Protein AF-A0A524J4E5-F1 (afdb_monomer)

Radius of gyration: 19.27 Å; Cα contacts (8 Å, |Δi|>4): 187; chains: 1; bounding box: 59×31×52 Å

Foldseek 3Di:
DDDPNDDDPPPPDPPPFDAALQPRDGDDPDW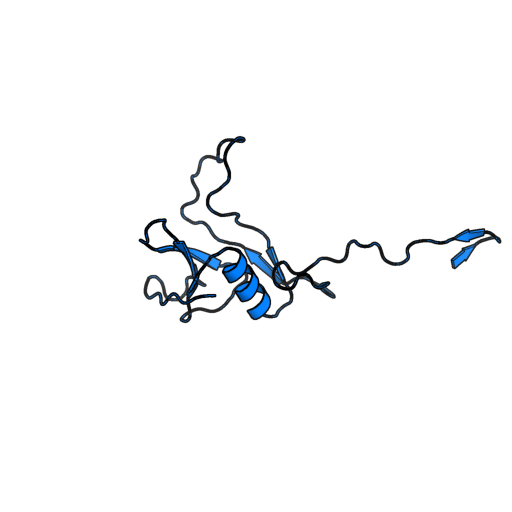QWAFEPEPVPDPDDDDPPDDDPDDGDRGTHHPDQVSVLNNCLVVQEWEFPVAGGDNYWYWDWDPDVVIHTYTHPCPVPPPTDTDRD

pLDDT: mean 84.26, std 13.41, range [50.91, 97.5]

Mean predicted aligned error: 8.77 Å

Solvent-accessible surface area (backbone atoms only — not comparable to full-atom values): 7118 Å² total; per-residue (Å²): 96,76,59,94,89,43,81,46,83,66,74,88,67,70,93,76,60,54,50,14,69,36,75,66,44,72,46,82,80,82,65,37,55,36,26,41,52,63,89,78,60,65,96,61,80,74,57,93,92,55,79,71,94,67,79,44,64,78,41,40,26,54,90,47,60,65,33,54,32,46,33,32,37,78,71,63,28,26,29,25,76,79,47,60,86,49,53,52,26,31,71,40,85,39,97,52,93,74,70,39,44,30,39,29,45,61,81,65,71,86,73,75,47,73,39,87,59

Sequence (117 aa):
MEIMGVQIRTIINDNTAARCDGCLQVIDGTPWRVNLLDIVAAESPVAWTERPTVNPGPFEFHGDPDCVRRWMADKGYLFCRRGEVREIMRPVSIPTDPPVLGLCDGIHRDDHEFVPA

Secondary structure (DSSP, 8-state):
-EETTEE----SS-S---B-TTT-PBPPSSPEEEEE--TT--SSPPPTTS--SS----EEE-S-HHHHHHHHHHTT-EEETTS---SEEEEEEE--SS-EEEEE-STTTT---EEE-

Structure (mmCIF, N/CA/C/O backbone):
data_AF-A0A524J4E5-F1
#
_entry.id   AF-A0A524J4E5-F1
#
loop_
_atom_site.group_PDB
_atom_site.id
_atom_site.type_symbol
_atom_site.label_atom_id
_atom_site.label_alt_id
_atom_site.label_comp_id
_atom_site.label_asym_id
_atom_site.label_entity_id
_atom_site.label_seq_id
_atom_site.pdbx_PDB_ins_code
_atom_site.Cartn_x
_atom_site.Cartn_y
_atom_site.Cartn_z
_atom_site.occupancy
_atom_site.B_iso_or_equiv
_atom_site.auth_seq_id
_atom_site.auth_comp_id
_atom_site.auth_asym_id
_atom_site.auth_atom_id
_atom_site.pdbx_PDB_model_num
ATOM 1 N N . MET A 1 1 ? -32.291 2.695 26.603 1.00 67.00 1 MET A N 1
ATOM 2 C CA . MET A 1 1 ? -32.245 3.519 27.832 1.00 67.00 1 MET A CA 1
ATOM 3 C C . MET A 1 1 ? -33.621 4.134 28.023 1.00 67.00 1 MET A C 1
ATOM 5 O O . MET A 1 1 ? -34.219 4.518 27.025 1.00 67.00 1 MET A O 1
ATOM 9 N N . GLU A 1 2 ? -34.142 4.187 29.247 1.00 56.47 2 GLU A N 1
ATOM 10 C CA . GLU A 1 2 ? -35.429 4.834 29.526 1.00 56.47 2 GLU A CA 1
ATOM 11 C C . GLU A 1 2 ? -35.177 6.118 30.320 1.00 56.47 2 GLU A C 1
ATOM 13 O O . GLU A 1 2 ? -34.546 6.084 31.375 1.00 56.47 2 GLU A O 1
ATOM 18 N N . ILE A 1 3 ? -35.616 7.253 29.778 1.00 68.38 3 ILE A N 1
ATOM 19 C CA . ILE A 1 3 ? -35.562 8.555 30.447 1.00 68.38 3 ILE A CA 1
ATOM 20 C C . ILE A 1 3 ? -36.994 9.082 30.471 1.00 68.38 3 ILE A C 1
ATOM 22 O O . ILE A 1 3 ? -37.613 9.223 29.418 1.00 68.38 3 ILE A O 1
ATOM 26 N N . MET A 1 4 ? -37.526 9.357 31.666 1.00 73.69 4 MET A N 1
ATOM 27 C CA . MET A 1 4 ? -38.850 9.971 31.861 1.00 73.69 4 MET A CA 1
ATOM 28 C C . MET A 1 4 ? -40.017 9.230 31.167 1.00 73.69 4 MET A C 1
ATOM 30 O O . MET A 1 4 ? -40.937 9.863 30.657 1.00 73.69 4 MET A O 1
ATOM 34 N N . GLY A 1 5 ? -39.990 7.892 31.127 1.00 74.88 5 GLY A N 1
ATOM 35 C CA . GLY A 1 5 ? -41.069 7.075 30.545 1.00 74.88 5 GLY A CA 1
ATOM 36 C C . GLY A 1 5 ? -41.087 7.018 29.012 1.00 74.88 5 GLY A C 1
ATOM 37 O O . GLY A 1 5 ? -42.021 6.475 28.424 1.00 74.88 5 GLY A O 1
ATOM 38 N N . VAL A 1 6 ? -40.065 7.571 28.347 1.00 70.06 6 VAL A N 1
ATOM 39 C CA . VAL A 1 6 ? -39.869 7.449 26.899 1.00 70.06 6 VAL A CA 1
ATOM 40 C C . VAL A 1 6 ? -38.756 6.439 26.632 1.00 70.06 6 VAL A C 1
ATOM 42 O O . VAL A 1 6 ? -37.617 6.585 27.088 1.00 70.06 6 VAL A O 1
ATOM 45 N N . GLN A 1 7 ? -39.091 5.399 25.869 1.00 71.50 7 GLN A N 1
ATOM 46 C CA . GLN A 1 7 ? -38.158 4.351 25.467 1.00 71.50 7 GLN A CA 1
ATOM 47 C C . GLN A 1 7 ? -37.248 4.900 24.361 1.00 71.50 7 GLN A C 1
ATOM 49 O O . GLN A 1 7 ? -37.613 4.926 23.184 1.00 71.50 7 GLN A O 1
ATOM 54 N N . ILE A 1 8 ? -36.057 5.372 24.737 1.00 66.81 8 ILE A N 1
ATOM 55 C CA . ILE A 1 8 ? -35.085 5.862 23.765 1.00 66.81 8 ILE A CA 1
ATOM 56 C C . ILE A 1 8 ? -34.370 4.652 23.152 1.00 66.81 8 ILE A C 1
ATOM 58 O O . ILE A 1 8 ? -33.491 4.037 23.773 1.00 66.81 8 ILE A O 1
ATOM 62 N N . ARG A 1 9 ? -34.751 4.311 21.913 1.00 63.16 9 ARG A N 1
ATOM 63 C CA . ARG A 1 9 ? -34.009 3.393 21.034 1.00 63.16 9 ARG A CA 1
ATOM 64 C C . ARG A 1 9 ? -32.823 4.127 20.403 1.00 63.16 9 ARG A C 1
ATOM 66 O O . ARG A 1 9 ? -32.731 4.239 19.186 1.00 63.16 9 ARG A O 1
ATOM 73 N N . THR A 1 10 ? -31.945 4.695 21.224 1.00 57.72 10 THR A N 1
ATOM 74 C CA . THR A 1 10 ? -30.687 5.240 20.710 1.00 57.72 10 THR A CA 1
ATOM 75 C C . THR A 1 10 ? -29.866 4.074 20.187 1.00 57.72 10 THR A C 1
ATOM 77 O O . THR A 1 10 ? -29.694 3.078 20.890 1.00 57.72 10 THR A O 1
ATOM 80 N N . ILE A 1 11 ? -29.376 4.185 18.957 1.00 57.59 11 ILE A N 1
ATOM 81 C CA . ILE A 1 11 ? -28.291 3.343 18.465 1.00 57.59 11 ILE A CA 1
ATOM 82 C C . ILE A 1 11 ? -27.089 3.641 19.374 1.00 57.59 11 ILE A C 1
ATOM 84 O O . ILE A 1 11 ? -26.524 4.725 19.312 1.00 57.59 11 ILE A O 1
ATOM 88 N N . ILE A 1 12 ? -26.781 2.737 20.310 1.00 58.09 12 ILE A N 1
ATOM 89 C CA . ILE A 1 12 ? -25.761 2.972 21.352 1.00 58.09 12 ILE A CA 1
ATOM 90 C C . ILE A 1 12 ? -24.342 2.924 20.759 1.00 58.09 12 ILE A C 1
ATOM 92 O O . ILE A 1 12 ? -23.453 3.593 21.270 1.00 58.09 12 ILE A O 1
ATOM 96 N N . ASN A 1 13 ? -24.163 2.216 19.640 1.00 54.94 13 ASN A N 1
ATOM 97 C CA . ASN A 1 13 ? -22.954 2.247 18.823 1.00 54.94 13 ASN A CA 1
ATOM 98 C C . ASN A 1 13 ? -23.337 2.652 17.402 1.00 54.94 13 ASN A C 1
ATOM 100 O O . ASN A 1 13 ? -24.029 1.887 16.726 1.00 54.94 13 ASN A O 1
ATOM 104 N N . ASP A 1 14 ? -22.894 3.824 16.947 1.00 50.91 14 ASP A N 1
ATOM 105 C CA . ASP A 1 14 ? -22.986 4.171 15.531 1.00 50.91 14 ASP A CA 1
ATOM 106 C C . ASP A 1 14 ? -22.301 3.088 14.684 1.00 50.91 14 ASP A C 1
ATOM 108 O O . ASP A 1 14 ? -21.285 2.506 15.068 1.00 50.91 14 ASP A O 1
ATOM 112 N N . ASN A 1 15 ? -22.823 2.845 13.482 1.00 53.47 15 ASN A N 1
ATOM 113 C CA . ASN A 1 15 ? -22.206 1.959 12.486 1.00 53.47 15 ASN A CA 1
ATOM 114 C C . ASN A 1 15 ? -20.955 2.604 11.835 1.00 53.47 15 ASN A C 1
ATOM 116 O O . ASN A 1 15 ? -20.627 2.322 10.686 1.00 53.47 15 ASN A O 1
ATOM 120 N N . THR A 1 16 ? -20.280 3.505 12.554 1.00 58.75 16 THR A N 1
ATOM 121 C CA . THR A 1 16 ? -19.039 4.202 12.184 1.00 58.75 16 THR A CA 1
ATOM 122 C C . THR A 1 16 ? -17.818 3.499 12.769 1.00 58.75 16 THR A C 1
ATOM 124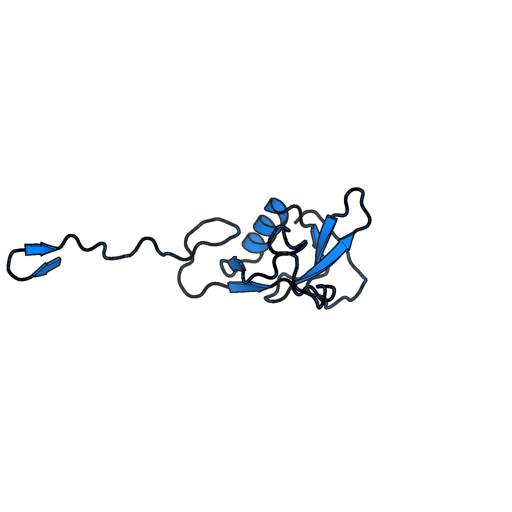 O O . THR A 1 16 ? -16.827 4.121 13.139 1.00 58.75 16 THR A O 1
ATOM 127 N N . ALA A 1 17 ? -17.868 2.174 12.862 1.00 66.50 17 ALA A N 1
ATOM 128 C CA . ALA A 1 17 ? -16.664 1.401 13.097 1.00 66.50 17 ALA A CA 1
ATOM 129 C C . ALA A 1 17 ? -15.703 1.608 11.915 1.00 66.50 17 ALA A C 1
ATOM 131 O O . ALA A 1 17 ? -16.066 1.308 10.772 1.00 66.50 17 ALA A O 1
ATOM 132 N N . ALA A 1 18 ? -14.490 2.100 12.186 1.00 84.94 18 ALA A N 1
ATOM 133 C CA . ALA A 1 18 ? -13.408 2.076 11.208 1.00 84.94 18 ALA A CA 1
ATOM 134 C C . ALA A 1 18 ? -13.219 0.628 10.737 1.00 84.94 18 ALA A C 1
ATOM 136 O O . ALA A 1 18 ? -13.219 -0.307 11.545 1.00 84.94 18 ALA A O 1
ATOM 137 N N . ARG A 1 19 ? -13.130 0.423 9.424 1.00 92.50 19 ARG A N 1
ATOM 138 C CA . ARG A 1 19 ? -12.972 -0.906 8.832 1.00 92.50 19 ARG A CA 1
ATOM 139 C C . ARG A 1 19 ? -11.603 -1.018 8.211 1.00 92.50 19 ARG A C 1
ATOM 141 O O . ARG A 1 19 ? -11.133 -0.081 7.582 1.00 92.50 19 ARG A O 1
ATOM 148 N N . CYS A 1 20 ? -11.006 -2.188 8.364 1.00 95.31 20 CYS A N 1
ATOM 149 C CA . CYS A 1 20 ? -9.732 -2.480 7.743 1.00 95.31 20 CYS A CA 1
ATOM 150 C C . CYS A 1 20 ? -9.878 -2.546 6.223 1.00 95.31 20 CYS A C 1
ATOM 152 O O . CYS A 1 20 ? -10.683 -3.327 5.715 1.00 95.31 20 CYS A O 1
ATOM 154 N N . ASP A 1 21 ? -9.041 -1.798 5.508 1.00 95.38 21 ASP A N 1
ATOM 155 C CA . ASP A 1 21 ? -8.992 -1.781 4.044 1.00 95.38 21 ASP A CA 1
ATOM 156 C C . ASP A 1 21 ? -8.609 -3.143 3.430 1.00 95.38 21 ASP A C 1
ATOM 158 O O . ASP A 1 21 ? -8.868 -3.388 2.254 1.00 95.38 21 ASP A O 1
ATOM 162 N N . GLY A 1 22 ? -8.009 -4.041 4.221 1.00 95.81 22 GLY A N 1
ATOM 163 C CA . GLY A 1 22 ? -7.609 -5.389 3.810 1.00 95.81 22 GLY A CA 1
ATOM 164 C C . GLY A 1 22 ? -8.677 -6.460 4.008 1.00 95.81 22 GLY A C 1
ATOM 165 O O . GLY A 1 22 ? -9.047 -7.165 3.074 1.00 95.81 22 GLY A O 1
ATOM 166 N N . CYS A 1 23 ? -9.162 -6.634 5.240 1.00 95.56 23 CYS A N 1
ATOM 167 C CA . CYS A 1 23 ? -10.091 -7.722 5.576 1.00 95.56 23 CYS A CA 1
ATOM 168 C C . CYS A 1 23 ? -11.559 -7.278 5.702 1.00 95.56 23 CYS A C 1
ATOM 170 O O . CYS A 1 23 ? -12.443 -8.121 5.886 1.00 95.56 23 CYS A O 1
ATOM 172 N N . LEU A 1 24 ? -11.826 -5.967 5.627 1.00 93.88 24 LEU A N 1
ATOM 173 C CA . LEU A 1 24 ? -13.141 -5.326 5.762 1.00 93.88 24 LEU A CA 1
ATOM 174 C C . LEU A 1 24 ? -13.843 -5.543 7.114 1.00 93.88 24 LEU A C 1
ATOM 176 O O . LEU A 1 24 ? -14.997 -5.131 7.280 1.00 93.88 24 LEU A O 1
ATOM 180 N N . GLN A 1 25 ? -13.160 -6.164 8.082 1.00 94.00 25 GLN A N 1
ATOM 181 C CA . GLN A 1 25 ? -13.641 -6.298 9.453 1.00 94.00 25 GLN A CA 1
ATOM 182 C C . GLN A 1 25 ? -13.470 -4.985 10.217 1.00 94.00 25 GLN A C 1
ATOM 184 O O . GLN A 1 25 ? -12.647 -4.136 9.866 1.00 94.00 25 GLN A O 1
ATOM 189 N N . VAL A 1 26 ? -14.256 -4.840 11.281 1.00 92.44 26 VAL A N 1
ATOM 190 C CA . VAL A 1 26 ? -14.157 -3.713 12.211 1.00 92.44 26 VAL A CA 1
ATOM 191 C C . VAL A 1 26 ? -12.787 -3.716 12.887 1.00 92.44 26 VAL A C 1
ATOM 193 O O . VAL A 1 26 ? -12.316 -4.754 13.355 1.00 92.44 26 VAL A O 1
ATOM 196 N N . ILE A 1 27 ? -12.148 -2.552 12.925 1.00 91.75 27 ILE A N 1
ATOM 197 C CA . ILE A 1 27 ? -10.956 -2.300 13.728 1.00 91.75 27 ILE A CA 1
ATOM 198 C C . ILE A 1 27 ? -11.418 -1.941 15.138 1.00 91.75 27 ILE A C 1
ATOM 200 O O . ILE A 1 27 ? -12.204 -1.011 15.317 1.00 91.75 27 ILE A O 1
ATOM 204 N N . ASP A 1 28 ? -10.929 -2.684 16.126 1.00 88.69 28 ASP A N 1
ATOM 205 C CA . ASP A 1 28 ? -11.074 -2.319 17.532 1.00 88.69 28 ASP A CA 1
ATOM 206 C C . ASP A 1 28 ? -9.860 -1.481 17.962 1.00 88.69 28 ASP A C 1
ATOM 208 O O . ASP A 1 28 ? -8.714 -1.874 17.736 1.00 88.69 28 ASP A O 1
ATOM 212 N N . GLY A 1 29 ? -10.104 -0.309 18.550 1.00 87.62 29 GLY A N 1
ATOM 213 C CA . GLY A 1 29 ? -9.052 0.631 18.947 1.00 87.62 29 GLY A CA 1
ATOM 214 C C . GLY A 1 29 ? -8.480 1.482 17.803 1.00 87.62 29 GLY A C 1
ATOM 215 O O . GLY A 1 29 ? -9.201 1.931 16.912 1.00 87.62 29 GLY A O 1
ATOM 216 N N . THR A 1 30 ? -7.180 1.783 17.875 1.00 90.50 30 THR A N 1
ATOM 217 C CA . THR A 1 30 ? -6.502 2.693 16.936 1.00 90.50 30 THR A CA 1
ATOM 218 C C . THR A 1 30 ? -6.067 1.944 15.670 1.00 90.50 30 THR A C 1
ATOM 220 O O . THR A 1 30 ? -5.318 0.972 15.790 1.00 90.50 30 THR A O 1
ATOM 223 N N . PRO A 1 31 ? -6.462 2.392 14.462 1.00 94.00 31 PRO A N 1
ATOM 224 C CA . PRO A 1 31 ? -6.029 1.766 13.219 1.00 94.00 31 PRO A CA 1
ATOM 225 C C . PRO A 1 31 ? -4.535 1.975 12.977 1.00 94.00 31 PRO A C 1
ATOM 227 O O . PRO A 1 31 ? -3.992 3.057 13.224 1.00 94.00 31 PRO A O 1
ATOM 230 N N . TRP A 1 32 ? -3.884 0.958 12.419 1.00 95.31 32 TRP A N 1
ATOM 231 C CA . TRP A 1 32 ? -2.562 1.121 11.837 1.00 95.31 32 TRP A CA 1
ATOM 232 C C . TRP A 1 32 ? -2.695 1.817 10.483 1.00 95.31 32 TRP A C 1
ATOM 234 O O . TRP A 1 32 ? -3.493 1.398 9.643 1.00 95.31 32 TRP A O 1
ATOM 244 N N . ARG A 1 33 ? -1.945 2.904 10.283 1.00 95.69 33 ARG A N 1
ATOM 245 C CA . ARG A 1 33 ? -2.040 3.740 9.083 1.00 95.69 33 ARG A CA 1
ATOM 246 C C . ARG A 1 33 ? -0.846 3.529 8.177 1.00 95.69 33 ARG A C 1
ATOM 248 O O . ARG A 1 33 ? 0.286 3.788 8.575 1.00 95.69 33 ARG A O 1
ATOM 255 N N . VAL A 1 34 ? -1.123 3.124 6.945 1.00 94.56 34 VAL A N 1
ATOM 256 C CA . VAL A 1 34 ? -0.115 2.971 5.896 1.00 94.56 34 VAL A CA 1
ATOM 257 C C . VAL A 1 34 ? -0.339 4.035 4.832 1.00 94.56 34 VAL A C 1
ATOM 259 O O . VAL A 1 34 ? -1.453 4.225 4.344 1.00 94.56 34 VAL A O 1
ATOM 262 N N . ASN A 1 35 ? 0.733 4.724 4.464 1.00 92.75 35 ASN A N 1
ATOM 263 C CA . ASN A 1 35 ? 0.760 5.722 3.407 1.00 92.75 35 ASN A CA 1
ATOM 264 C C . ASN A 1 35 ? 1.706 5.266 2.300 1.00 92.75 35 ASN A C 1
ATOM 266 O O . ASN A 1 35 ? 2.744 4.655 2.567 1.00 92.75 35 ASN A O 1
ATOM 270 N N . LEU A 1 36 ? 1.365 5.588 1.057 1.00 90.69 36 LEU A N 1
ATOM 271 C CA . LEU A 1 36 ? 2.247 5.372 -0.081 1.00 90.69 36 LEU A CA 1
ATOM 272 C C . LEU A 1 36 ? 3.023 6.658 -0.358 1.00 90.69 36 LEU A C 1
ATOM 274 O O . LEU A 1 36 ? 2.445 7.673 -0.746 1.00 90.69 36 LEU A O 1
ATOM 278 N N . LEU A 1 37 ? 4.338 6.613 -0.155 1.00 85.50 37 LEU A N 1
ATOM 279 C CA . LEU A 1 37 ? 5.228 7.726 -0.455 1.00 85.50 37 LEU A CA 1
ATOM 280 C C . LEU A 1 37 ? 5.564 7.728 -1.941 1.00 85.50 37 LEU A C 1
ATOM 282 O O . LEU A 1 37 ? 6.560 7.144 -2.369 1.00 85.50 37 LEU A O 1
ATOM 286 N N . ASP A 1 38 ? 4.742 8.414 -2.720 1.00 69.06 38 ASP A N 1
ATOM 287 C CA . ASP A 1 38 ? 5.040 8.674 -4.119 1.00 69.06 38 ASP A CA 1
ATOM 288 C C . ASP A 1 38 ? 6.080 9.801 -4.252 1.00 69.06 38 ASP A C 1
ATOM 290 O O . ASP A 1 38 ? 5.749 10.982 -4.335 1.00 69.06 38 ASP A O 1
ATOM 294 N N . ILE A 1 39 ? 7.367 9.440 -4.250 1.00 60.75 39 ILE A N 1
ATOM 295 C CA . ILE A 1 39 ? 8.465 10.404 -4.444 1.00 60.75 39 ILE A CA 1
ATOM 296 C C . ILE A 1 39 ? 8.560 10.945 -5.882 1.00 60.75 39 ILE A C 1
ATOM 298 O O . ILE A 1 39 ? 9.377 11.826 -6.138 1.00 60.75 39 ILE A O 1
ATOM 302 N N . VAL A 1 40 ? 7.793 10.384 -6.824 1.00 53.81 40 VAL A N 1
ATOM 303 C CA . VAL A 1 40 ? 7.720 10.828 -8.226 1.00 53.81 40 VAL A CA 1
ATOM 304 C C . VAL A 1 40 ? 6.376 11.481 -8.549 1.00 53.81 40 VAL A C 1
ATOM 306 O O . VAL A 1 40 ? 6.107 11.768 -9.717 1.00 53.81 40 VAL A O 1
ATOM 309 N N . ALA A 1 41 ? 5.556 11.764 -7.530 1.00 58.19 41 ALA A N 1
ATOM 310 C CA . ALA A 1 41 ? 4.333 12.531 -7.690 1.00 58.19 41 ALA A CA 1
ATOM 311 C C . ALA A 1 41 ? 4.657 13.858 -8.384 1.00 58.19 41 ALA A C 1
A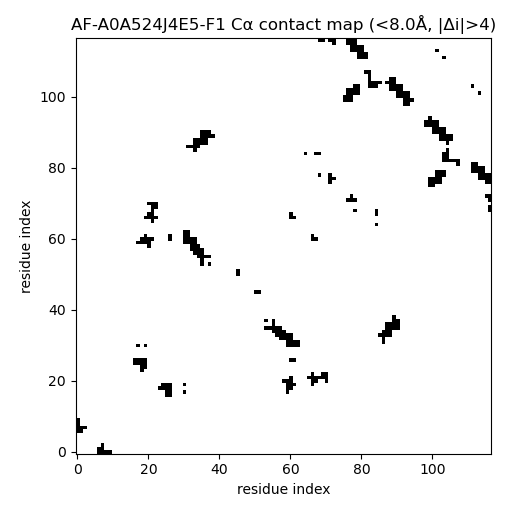TOM 313 O O . ALA A 1 41 ? 5.570 14.584 -7.982 1.00 58.19 41 ALA A O 1
ATOM 314 N N . ALA A 1 42 ? 3.915 14.162 -9.449 1.00 57.50 42 ALA A N 1
ATOM 315 C CA . ALA A 1 42 ? 4.067 15.426 -10.145 1.00 57.50 42 ALA A CA 1
ATOM 316 C C . ALA A 1 42 ? 3.866 16.577 -9.145 1.00 57.50 42 ALA A C 1
ATOM 318 O O . ALA A 1 42 ? 2.887 16.588 -8.401 1.00 57.50 42 ALA A O 1
ATOM 319 N N . GLU A 1 43 ? 4.765 17.568 -9.149 1.00 58.91 43 GLU A N 1
ATOM 320 C CA . GLU A 1 43 ? 4.603 18.782 -8.325 1.00 58.91 43 GLU A CA 1
ATOM 321 C C . GLU A 1 43 ? 3.286 19.513 -8.632 1.00 58.91 43 GLU A C 1
ATOM 323 O O . GLU A 1 43 ? 2.777 20.275 -7.811 1.00 58.91 43 GLU A O 1
ATOM 328 N N . SER A 1 44 ? 2.722 19.281 -9.821 1.00 64.75 44 SER A N 1
ATOM 329 C CA . SER A 1 44 ? 1.410 19.782 -10.208 1.00 64.75 44 SER A CA 1
ATOM 330 C C . SER A 1 44 ? 0.312 18.782 -9.834 1.00 64.75 44 SER A C 1
ATOM 332 O O . SER A 1 44 ? 0.431 17.602 -10.172 1.00 64.75 44 SER A O 1
ATOM 334 N N . PRO A 1 45 ? -0.784 19.236 -9.199 1.00 63.16 45 PRO A N 1
ATOM 335 C CA . PRO A 1 45 ? -1.925 18.373 -8.933 1.00 63.16 45 PRO A CA 1
ATOM 336 C C . PRO A 1 45 ? -2.479 17.808 -10.245 1.00 63.16 45 PRO A C 1
ATOM 338 O O . PRO A 1 45 ? -2.542 18.511 -11.257 1.00 63.16 45 PRO A O 1
ATOM 341 N N . VAL A 1 46 ? -2.900 16.542 -10.215 1.00 68.75 46 VAL A N 1
ATOM 342 C CA . VAL A 1 46 ? -3.592 15.913 -11.348 1.00 68.75 46 VAL A CA 1
ATOM 343 C C . VAL A 1 46 ? -4.840 16.714 -11.718 1.00 68.75 46 VAL A C 1
ATOM 345 O O . VAL A 1 46 ? -5.478 17.329 -10.855 1.00 68.75 46 VAL A O 1
ATOM 348 N N . ALA A 1 47 ? -5.197 16.725 -13.004 1.00 75.44 47 ALA A N 1
ATOM 349 C CA . ALA A 1 47 ? -6.412 17.395 -13.447 1.00 75.44 47 ALA A CA 1
ATOM 350 C C . ALA A 1 47 ? -7.631 16.816 -12.710 1.00 75.44 47 ALA A C 1
ATOM 352 O O . ALA A 1 47 ? -7.702 15.618 -12.454 1.00 75.44 47 ALA A O 1
ATOM 353 N N . TRP A 1 48 ? -8.630 17.650 -12.407 1.00 74.44 48 TRP A N 1
ATOM 354 C CA . TRP A 1 48 ? -9.818 17.215 -11.655 1.00 74.44 48 TRP A CA 1
ATOM 355 C C . TRP A 1 48 ? -10.621 16.097 -12.353 1.00 74.44 48 TRP A C 1
ATOM 357 O O . TRP A 1 48 ? -11.403 15.400 -11.711 1.00 74.44 48 TRP A O 1
ATOM 367 N N . THR A 1 49 ? -10.437 15.934 -13.665 1.00 82.25 49 THR A N 1
ATOM 368 C CA . THR A 1 49 ? -11.046 14.883 -14.493 1.00 82.25 49 THR A CA 1
ATOM 369 C C . THR A 1 49 ? -10.247 13.582 -14.525 1.00 82.25 49 THR A C 1
ATOM 371 O O . THR A 1 49 ? -10.713 12.598 -15.098 1.00 82.25 49 THR A O 1
ATOM 374 N N . GLU A 1 50 ? -9.043 13.564 -13.959 1.00 72.94 50 GLU A N 1
ATOM 375 C CA . GLU A 1 50 ? -8.118 12.437 -14.009 1.00 72.94 50 GLU A CA 1
ATOM 376 C C . GLU A 1 50 ? -8.027 11.738 -12.651 1.00 72.94 50 GLU A C 1
ATOM 378 O O . GLU A 1 50 ? -8.316 12.306 -11.597 1.00 72.94 50 GLU A O 1
ATOM 383 N N . ARG A 1 51 ? -7.641 10.460 -12.675 1.00 64.94 51 ARG A N 1
ATOM 384 C CA . ARG A 1 51 ? -7.361 9.699 -11.456 1.00 64.94 51 ARG A CA 1
ATOM 385 C C . ARG A 1 51 ? -5.856 9.696 -11.213 1.00 64.94 51 ARG A C 1
ATOM 387 O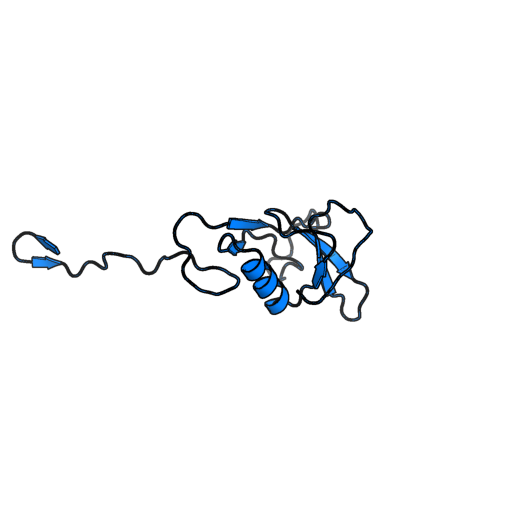 O . ARG A 1 51 ? -5.116 9.451 -12.165 1.00 64.94 51 ARG A O 1
ATOM 394 N N . PRO A 1 52 ? -5.399 9.917 -9.970 1.00 68.00 52 PRO A N 1
ATOM 395 C CA . PRO A 1 52 ? -3.985 9.794 -9.659 1.00 68.00 52 PRO A CA 1
ATOM 396 C C . PRO A 1 52 ? -3.520 8.356 -9.895 1.00 68.00 52 PRO A C 1
ATOM 398 O O . PRO A 1 52 ? -4.241 7.404 -9.587 1.00 68.00 52 PRO A O 1
ATOM 401 N N . THR A 1 53 ? -2.303 8.210 -10.420 1.00 73.12 53 THR A N 1
ATOM 402 C CA . THR A 1 53 ? -1.668 6.908 -10.673 1.00 73.12 53 THR A CA 1
ATOM 403 C C . THR A 1 53 ? -1.539 6.087 -9.390 1.00 73.12 53 THR A C 1
ATOM 405 O O . THR A 1 53 ? -1.728 4.874 -9.409 1.00 73.12 53 THR A O 1
ATOM 408 N N . VAL A 1 54 ? -1.264 6.756 -8.265 1.00 78.88 54 VAL A N 1
ATOM 409 C CA . VAL A 1 54 ? -1.178 6.164 -6.927 1.00 78.88 54 VAL A CA 1
ATOM 410 C C . VAL A 1 54 ? -1.970 7.031 -5.953 1.00 78.88 54 VAL A C 1
ATOM 412 O O . VAL A 1 54 ? -1.781 8.243 -5.899 1.00 78.88 54 VAL A O 1
ATOM 415 N N . ASN A 1 55 ? -2.861 6.420 -5.169 1.00 81.88 55 ASN A N 1
ATOM 416 C CA . ASN A 1 55 ? -3.482 7.099 -4.032 1.00 81.88 55 ASN A CA 1
ATOM 417 C C . ASN A 1 55 ? -2.526 7.014 -2.823 1.00 81.88 55 ASN A C 1
ATOM 419 O O . ASN A 1 55 ? -2.228 5.894 -2.400 1.00 81.88 55 ASN A O 1
ATOM 423 N N . PRO A 1 56 ? -2.055 8.143 -2.261 1.00 84.19 56 PRO A N 1
ATOM 424 C CA . PRO A 1 56 ? -1.087 8.141 -1.163 1.00 84.19 56 PRO A CA 1
ATOM 425 C C . PRO A 1 56 ? -1.649 7.659 0.186 1.00 84.19 56 PRO A C 1
ATOM 427 O O . PRO A 1 56 ? -0.862 7.351 1.077 1.00 84.19 56 PRO A O 1
ATOM 430 N N . GLY A 1 57 ? -2.972 7.547 0.351 1.00 85.25 57 GLY A N 1
ATOM 431 C CA . GLY A 1 57 ? -3.603 7.176 1.625 1.00 85.25 57 GLY A CA 1
ATOM 432 C C . GLY A 1 57 ? -4.027 8.396 2.465 1.00 85.25 57 GLY A C 1
ATOM 433 O O . GLY A 1 57 ? -4.243 9.470 1.894 1.00 85.25 57 GLY A O 1
ATOM 434 N N . PRO A 1 58 ? -4.190 8.257 3.798 1.00 88.44 58 PRO A N 1
ATOM 435 C CA . PRO A 1 58 ? -3.864 7.083 4.614 1.00 88.44 58 PRO A CA 1
ATOM 436 C C . PRO A 1 58 ? -4.859 5.933 4.425 1.00 88.44 58 PRO A C 1
ATOM 438 O O . PRO A 1 58 ? -6.067 6.152 4.371 1.00 88.44 58 PRO A O 1
ATOM 441 N N . PHE A 1 59 ? -4.336 4.711 4.362 1.00 94.19 59 PHE A N 1
ATOM 442 C CA . PHE A 1 59 ? -5.112 3.471 4.421 1.00 94.19 59 PHE A CA 1
ATOM 443 C C . PHE A 1 59 ? -5.084 2.925 5.848 1.00 94.19 59 PHE A C 1
ATOM 445 O O . PHE A 1 59 ? -4.044 2.990 6.512 1.00 94.19 59 PHE A O 1
ATOM 452 N N . GLU A 1 60 ? -6.210 2.412 6.328 1.00 95.94 60 GLU A N 1
ATOM 453 C CA . GLU A 1 60 ? -6.400 1.995 7.715 1.00 95.94 60 GLU A CA 1
ATOM 454 C C . GLU A 1 60 ? -6.521 0.471 7.819 1.00 95.94 60 GLU A C 1
ATOM 456 O O . GLU A 1 60 ? -7.336 -0.173 7.155 1.00 95.94 60 GLU A O 1
ATOM 461 N N . PHE A 1 61 ? -5.706 -0.130 8.686 1.00 96.50 61 PHE A N 1
ATOM 462 C CA . PHE A 1 61 ? -5.620 -1.577 8.852 1.00 96.50 61 PHE A CA 1
ATOM 463 C C . PHE A 1 61 ? -5.668 -1.998 10.316 1.00 96.50 61 PHE A C 1
ATOM 465 O O . PHE A 1 61 ? -5.370 -1.222 11.229 1.00 96.50 61 PHE A O 1
ATOM 472 N N . HIS A 1 62 ? -5.984 -3.275 10.541 1.00 96.50 62 HIS A N 1
ATOM 473 C CA . HIS A 1 62 ? -5.527 -3.947 11.756 1.00 96.50 62 HIS A CA 1
ATOM 474 C C . HIS A 1 62 ? -3.994 -3.914 11.808 1.00 96.50 62 HIS A C 1
ATOM 476 O O . HIS A 1 62 ? -3.340 -3.838 10.772 1.00 96.50 62 HIS A O 1
ATOM 482 N N . GLY A 1 63 ? -3.408 -4.034 13.000 1.00 93.88 63 GLY A N 1
ATOM 483 C CA . GLY A 1 63 ? -1.947 -4.096 13.178 1.00 93.88 63 GLY A CA 1
ATOM 484 C C . GLY A 1 63 ? -1.272 -5.360 12.621 1.00 93.88 63 GLY A C 1
ATOM 485 O O . GLY A 1 63 ? -0.144 -5.654 12.997 1.00 93.88 63 GLY A O 1
ATOM 486 N N . ASP A 1 64 ? -1.968 -6.120 11.775 1.00 94.25 64 ASP A N 1
ATOM 487 C CA . ASP A 1 64 ? -1.477 -7.314 11.100 1.00 94.25 64 ASP A CA 1
ATOM 488 C C . ASP A 1 64 ? -1.021 -6.958 9.668 1.00 94.25 64 ASP A C 1
ATOM 490 O O . ASP A 1 64 ? -1.852 -6.547 8.847 1.00 94.25 64 ASP A O 1
ATOM 494 N N . PRO A 1 65 ? 0.273 -7.126 9.333 1.00 95.44 65 PRO A N 1
ATOM 495 C CA . PRO A 1 65 ? 0.804 -6.940 7.982 1.00 95.44 65 PRO A CA 1
ATOM 496 C C . PRO A 1 65 ? 0.052 -7.699 6.889 1.00 95.44 65 PRO A C 1
ATOM 498 O O . PRO A 1 65 ? -0.029 -7.204 5.761 1.00 95.44 65 PRO A O 1
ATOM 501 N N . ASP A 1 66 ? -0.544 -8.851 7.201 1.00 96.56 66 ASP A N 1
ATOM 502 C CA . ASP A 1 66 ? -1.279 -9.644 6.215 1.00 96.56 66 ASP A CA 1
ATOM 503 C C . ASP A 1 66 ? -2.543 -8.926 5.721 1.00 96.56 66 ASP A C 1
ATOM 505 O O . ASP A 1 66 ? -2.949 -9.098 4.56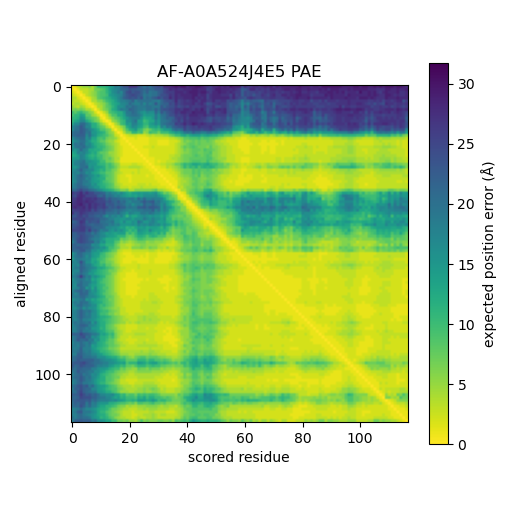8 1.00 96.56 66 ASP A O 1
ATOM 509 N N . CYS A 1 67 ? -3.129 -8.039 6.534 1.00 96.81 67 CYS A N 1
ATOM 510 C CA . CYS A 1 67 ? -4.219 -7.176 6.084 1.00 96.81 67 CYS A CA 1
ATOM 511 C C . CYS A 1 67 ? -3.752 -6.209 4.988 1.00 96.81 67 CYS A C 1
ATOM 513 O O . CYS A 1 67 ? -4.456 -6.008 3.998 1.00 96.81 67 CYS A O 1
ATOM 515 N N . VAL A 1 68 ? -2.550 -5.648 5.126 1.00 96.56 68 VAL A N 1
ATOM 516 C CA . VAL A 1 68 ? -1.980 -4.754 4.112 1.00 96.56 68 VAL A CA 1
ATOM 517 C C . VAL A 1 68 ? -1.626 -5.540 2.859 1.00 96.56 68 VAL A C 1
ATOM 519 O O . VAL A 1 68 ? -1.974 -5.123 1.760 1.00 96.56 68 VAL A O 1
ATOM 522 N N . ARG A 1 69 ? -0.999 -6.711 3.007 1.00 96.88 69 ARG A N 1
ATOM 523 C CA . ARG A 1 69 ? -0.661 -7.593 1.882 1.00 96.88 69 ARG A CA 1
ATOM 524 C C . ARG A 1 69 ? -1.888 -8.010 1.072 1.00 96.88 69 ARG A C 1
ATOM 526 O O . ARG A 1 69 ? -1.882 -7.911 -0.151 1.00 96.88 69 ARG A O 1
ATOM 533 N N . ARG A 1 70 ? -2.980 -8.372 1.748 1.00 97.50 70 ARG A N 1
ATOM 534 C CA . ARG A 1 70 ? -4.262 -8.667 1.098 1.00 97.50 70 ARG A CA 1
ATOM 535 C C . ARG A 1 70 ? -4.793 -7.476 0.304 1.00 97.50 70 ARG A C 1
ATOM 537 O O . ARG A 1 70 ? -5.177 -7.632 -0.850 1.00 97.50 70 ARG A O 1
ATOM 544 N N . T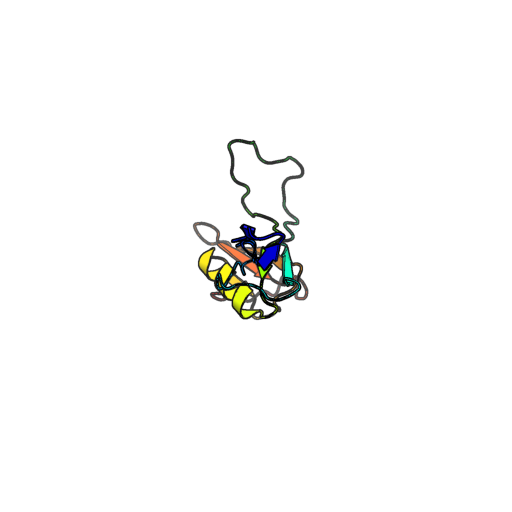RP A 1 71 ? -4.769 -6.285 0.897 1.00 96.19 71 TRP A N 1
ATOM 545 C CA . TRP A 1 71 ? -5.159 -5.059 0.203 1.00 96.19 71 TRP A CA 1
ATOM 546 C C . TRP A 1 71 ? -4.273 -4.772 -1.017 1.00 96.19 71 TRP A C 1
ATOM 548 O O . TRP A 1 71 ? -4.785 -4.394 -2.069 1.00 96.19 71 TRP A O 1
ATOM 558 N N . MET A 1 72 ? -2.959 -4.991 -0.915 1.00 95.31 72 MET A N 1
ATOM 559 C CA . MET A 1 72 ? -2.035 -4.856 -2.045 1.00 95.31 72 MET A CA 1
ATOM 560 C C . MET A 1 72 ? -2.419 -5.798 -3.189 1.00 95.31 72 MET A C 1
ATOM 562 O O . MET A 1 72 ? -2.517 -5.352 -4.332 1.00 95.31 72 MET A O 1
ATOM 566 N N . ALA A 1 73 ? -2.698 -7.067 -2.879 1.00 95.94 73 ALA A N 1
ATOM 567 C CA . ALA A 1 73 ? -3.115 -8.061 -3.862 1.00 95.94 73 ALA A CA 1
ATOM 568 C C . ALA A 1 73 ? -4.432 -7.668 -4.552 1.00 95.94 73 ALA A C 1
ATOM 570 O O . ALA A 1 73 ? -4.513 -7.701 -5.780 1.00 95.94 73 ALA A O 1
ATOM 571 N N . ASP A 1 74 ? -5.425 -7.197 -3.790 1.00 95.00 74 ASP A N 1
ATOM 572 C CA . ASP A 1 74 ? -6.713 -6.727 -4.323 1.00 95.00 74 ASP A CA 1
ATOM 573 C C . ASP A 1 74 ? -6.562 -5.496 -5.241 1.00 95.00 74 ASP A C 1
ATOM 575 O O . ASP A 1 74 ? -7.378 -5.273 -6.140 1.00 95.00 74 ASP A O 1
ATOM 579 N N . LYS A 1 75 ? -5.510 -4.689 -5.044 1.00 91.38 75 LYS A N 1
ATOM 580 C CA . LYS A 1 75 ? -5.147 -3.556 -5.916 1.00 91.38 75 LYS A CA 1
ATOM 581 C C . LYS A 1 75 ? -4.240 -3.941 -7.087 1.00 91.38 75 LYS A C 1
ATOM 583 O O . LYS A 1 75 ? -3.996 -3.096 -7.946 1.00 91.38 75 LYS A O 1
ATOM 588 N N . GLY A 1 76 ? -3.763 -5.183 -7.146 1.00 92.12 76 GLY A N 1
ATOM 589 C CA . GLY A 1 76 ? -2.815 -5.647 -8.159 1.00 92.12 76 GLY A CA 1
ATOM 590 C C . GLY A 1 76 ? -1.380 -5.157 -7.939 1.00 92.12 76 GLY A C 1
ATOM 591 O O . GLY A 1 76 ? -0.589 -5.153 -8.881 1.00 92.12 76 GLY A O 1
ATOM 592 N N . TYR A 1 77 ? -1.036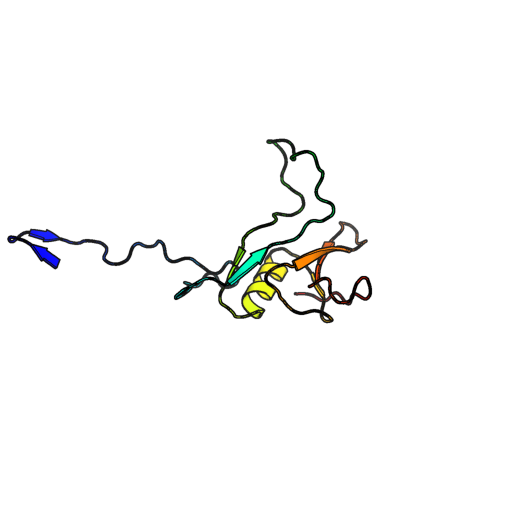 -4.731 -6.722 1.00 93.69 77 TYR A N 1
ATOM 593 C CA . TYR A 1 77 ? 0.333 -4.377 -6.358 1.00 93.69 77 TYR A CA 1
ATOM 594 C C . TYR A 1 77 ? 1.151 -5.625 -6.010 1.00 93.69 77 TYR A C 1
ATOM 596 O O . TYR A 1 77 ? 0.624 -6.609 -5.489 1.00 93.69 77 TYR A O 1
ATOM 604 N N . LEU A 1 78 ? 2.461 -5.574 -6.259 1.00 95.69 78 LEU A N 1
ATOM 605 C CA . LEU A 1 78 ? 3.406 -6.591 -5.787 1.00 95.69 78 LEU A CA 1
ATOM 606 C C . LEU A 1 78 ? 4.017 -6.188 -4.444 1.00 95.69 78 LEU A C 1
ATOM 608 O O . LEU A 1 78 ? 4.169 -5.003 -4.152 1.00 95.69 78 LEU A O 1
ATOM 612 N N . PHE A 1 79 ? 4.429 -7.169 -3.648 1.00 96.81 79 PHE A N 1
ATOM 613 C CA . PHE A 1 79 ? 5.143 -6.944 -2.393 1.00 96.81 79 PHE A CA 1
ATOM 614 C C . PHE A 1 79 ? 6.628 -7.267 -2.557 1.00 96.81 79 PHE A C 1
ATOM 616 O O . PHE A 1 79 ? 6.989 -8.286 -3.147 1.00 96.81 79 PHE A O 1
ATOM 623 N N . CYS A 1 80 ? 7.507 -6.416 -2.029 1.00 95.69 80 CYS A N 1
ATOM 624 C CA . CYS A 1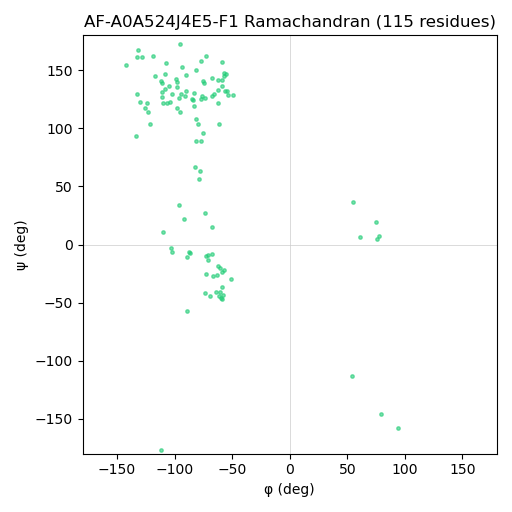 80 ? 8.927 -6.735 -1.973 1.00 95.69 80 CYS A CA 1
ATOM 625 C C . CYS A 1 80 ? 9.236 -7.645 -0.780 1.00 95.69 80 CYS A C 1
ATOM 627 O O . CYS A 1 80 ? 9.293 -7.178 0.355 1.00 95.69 80 CYS A O 1
ATOM 629 N N . ARG A 1 81 ? 9.546 -8.923 -1.031 1.00 95.25 81 ARG A N 1
ATOM 630 C CA . ARG A 1 81 ? 9.818 -9.903 0.040 1.00 95.25 81 ARG A CA 1
ATOM 631 C C . ARG A 1 81 ? 11.103 -9.649 0.839 1.00 95.25 81 ARG A C 1
ATOM 633 O O . ARG A 1 81 ? 11.368 -10.359 1.801 1.00 95.25 81 ARG A O 1
ATOM 640 N N . ARG A 1 82 ? 11.929 -8.696 0.399 1.00 94.56 82 ARG A N 1
ATOM 641 C CA . ARG A 1 82 ? 13.145 -8.252 1.099 1.00 94.56 82 ARG A CA 1
ATOM 642 C C . ARG A 1 82 ? 12.898 -7.116 2.090 1.00 94.56 82 ARG A C 1
ATOM 644 O O . ARG A 1 82 ? 13.811 -6.790 2.842 1.00 94.56 82 ARG A O 1
ATOM 651 N N . GLY A 1 83 ? 11.709 -6.518 2.068 1.00 92.38 83 GLY A N 1
ATOM 652 C CA . GLY A 1 83 ? 11.294 -5.496 3.019 1.00 92.38 83 GLY A CA 1
ATOM 653 C C . GLY A 1 83 ? 10.180 -5.990 3.937 1.00 92.38 83 GLY A C 1
ATOM 654 O O . GLY A 1 83 ? 9.741 -7.138 3.856 1.00 92.38 83 GLY A O 1
ATOM 655 N N . GLU A 1 84 ? 9.700 -5.090 4.785 1.00 95.50 84 GLU A N 1
ATOM 656 C CA . GLU A 1 84 ? 8.543 -5.306 5.655 1.00 95.50 84 GLU A CA 1
ATOM 657 C C . GLU A 1 84 ? 7.416 -4.317 5.341 1.00 95.50 84 GLU A C 1
ATOM 659 O O . GLU A 1 84 ? 7.624 -3.277 4.716 1.00 95.50 84 GLU A O 1
ATOM 664 N N . VAL A 1 85 ? 6.196 -4.623 5.781 1.00 95.50 85 VAL A N 1
ATOM 665 C CA . VAL A 1 85 ? 5.108 -3.643 5.727 1.00 95.50 85 VAL A CA 1
ATOM 666 C C . VAL A 1 85 ? 5.334 -2.594 6.815 1.00 95.50 85 VAL A C 1
ATOM 668 O O . VAL A 1 85 ? 5.490 -2.928 7.989 1.00 95.50 85 VAL A O 1
ATOM 671 N N . ARG A 1 86 ? 5.339 -1.317 6.429 1.00 94.19 86 ARG A N 1
ATOM 672 C CA . ARG A 1 86 ? 5.565 -0.175 7.322 1.00 94.19 86 ARG A CA 1
ATOM 673 C C . ARG A 1 86 ? 4.511 0.904 7.108 1.00 94.19 86 ARG A C 1
ATOM 675 O O . ARG A 1 86 ? 3.802 0.905 6.108 1.00 94.19 86 ARG A O 1
ATOM 682 N N . GLU A 1 87 ? 4.451 1.858 8.035 1.00 93.19 87 GLU A N 1
ATOM 683 C CA . GLU A 1 87 ? 3.546 3.020 7.958 1.00 93.19 87 GLU A CA 1
ATOM 684 C C . GLU A 1 87 ? 3.761 3.872 6.700 1.00 93.19 87 GLU A C 1
ATOM 686 O O . GLU A 1 87 ? 2.858 4.584 6.263 1.00 93.19 87 GLU A O 1
ATOM 691 N N . ILE A 1 88 ? 4.956 3.800 6.112 1.00 92.31 88 ILE A N 1
ATOM 692 C CA . ILE A 1 88 ? 5.285 4.430 4.840 1.00 92.31 88 ILE A CA 1
ATOM 693 C C . ILE A 1 88 ? 5.848 3.353 3.917 1.00 92.31 88 ILE A C 1
ATOM 695 O O . ILE A 1 88 ? 6.900 2.781 4.197 1.00 92.31 88 ILE A O 1
ATOM 699 N N . MET A 1 89 ? 5.155 3.109 2.809 1.00 93.25 89 MET A N 1
ATOM 700 C CA . MET A 1 89 ? 5.587 2.210 1.742 1.00 93.25 89 MET A CA 1
ATOM 701 C C . MET A 1 89 ? 5.930 3.026 0.497 1.00 93.25 89 MET A C 1
ATOM 703 O O . MET A 1 89 ? 5.225 3.963 0.135 1.00 93.25 89 MET A O 1
ATOM 707 N N . ARG A 1 90 ? 7.008 2.671 -0.190 1.00 91.56 90 ARG A N 1
ATOM 708 C CA . ARG A 1 90 ? 7.457 3.292 -1.435 1.00 91.56 90 ARG A CA 1
ATOM 709 C C . ARG A 1 90 ? 6.948 2.485 -2.636 1.00 91.56 90 ARG A C 1
ATOM 711 O O . ARG A 1 90 ? 7.234 1.286 -2.702 1.00 91.56 90 ARG A O 1
ATOM 718 N N . PRO A 1 91 ? 6.246 3.112 -3.595 1.00 91.00 91 PRO A N 1
ATOM 719 C CA . PRO A 1 91 ? 5.921 2.493 -4.865 1.00 91.00 91 PRO A CA 1
ATOM 720 C C . PRO A 1 91 ? 7.148 2.453 -5.783 1.00 91.00 91 PRO A C 1
ATOM 722 O O . PRO A 1 91 ? 7.942 3.393 -5.850 1.00 91.00 91 PRO A O 1
ATOM 725 N N . VAL A 1 92 ? 7.289 1.348 -6.504 1.00 88.94 92 VAL A N 1
ATOM 726 C CA . VAL A 1 92 ? 8.349 1.082 -7.475 1.00 88.94 92 VAL A CA 1
ATOM 727 C C . VAL A 1 92 ? 7.690 0.611 -8.762 1.00 88.94 92 VAL A C 1
ATOM 729 O O . VAL A 1 92 ? 6.939 -0.363 -8.757 1.00 88.94 92 VAL A O 1
ATOM 732 N N . SER A 1 93 ? 7.956 1.308 -9.865 1.00 89.38 93 SER A N 1
ATOM 733 C CA . SER A 1 93 ? 7.435 0.922 -11.177 1.00 89.38 93 SER A CA 1
ATOM 734 C C . SER A 1 93 ? 8.226 -0.256 -11.736 1.00 89.38 93 SER A C 1
ATOM 736 O O . SER A 1 93 ? 9.452 -0.191 -11.843 1.00 89.38 93 SER A O 1
ATOM 738 N N . ILE A 1 94 ? 7.527 -1.333 -12.083 1.00 89.25 94 ILE A N 1
ATOM 739 C CA . ILE A 1 94 ? 8.103 -2.543 -12.664 1.00 89.25 94 ILE A CA 1
ATOM 740 C C . ILE A 1 94 ? 7.826 -2.510 -14.173 1.00 89.25 94 ILE A C 1
ATOM 742 O O . ILE A 1 94 ? 6.677 -2.297 -14.569 1.00 89.25 94 ILE A O 1
ATOM 746 N N . PRO A 1 95 ? 8.846 -2.717 -15.029 1.00 87.88 95 PRO A N 1
ATOM 747 C CA . PRO A 1 95 ? 8.730 -2.563 -16.479 1.00 87.88 95 PRO A CA 1
ATOM 748 C C . PRO A 1 95 ? 8.025 -3.766 -17.137 1.00 87.88 95 PRO A C 1
ATOM 750 O O . PRO A 1 95 ? 8.619 -4.500 -17.924 1.00 87.88 95 PRO A O 1
ATOM 753 N N . THR A 1 96 ? 6.759 -3.988 -16.789 1.00 87.38 96 THR A N 1
ATOM 754 C CA . THR A 1 96 ? 5.824 -4.900 -17.468 1.00 87.38 96 THR A CA 1
ATOM 755 C C . THR A 1 96 ? 4.958 -4.138 -18.477 1.00 87.38 96 THR A C 1
ATOM 757 O O . THR A 1 96 ? 4.988 -2.909 -18.519 1.00 87.38 96 THR A O 1
ATOM 760 N N . ASP A 1 97 ? 4.171 -4.856 -19.284 1.00 85.69 97 ASP A N 1
ATOM 761 C CA . ASP A 1 97 ? 3.199 -4.267 -20.214 1.00 85.69 97 ASP A CA 1
ATOM 762 C C . ASP A 1 97 ? 1.775 -4.781 -19.902 1.00 85.69 97 ASP A C 1
ATOM 764 O O . ASP A 1 97 ? 1.478 -5.943 -20.199 1.00 85.69 97 ASP A O 1
ATOM 768 N N . PRO A 1 98 ? 0.902 -3.977 -19.256 1.00 83.62 98 PRO A N 1
ATOM 769 C CA . PRO A 1 98 ? 1.147 -2.626 -18.734 1.00 83.62 98 PRO A CA 1
ATOM 770 C C . PRO A 1 98 ? 2.038 -2.625 -17.469 1.00 83.62 98 PRO A C 1
ATOM 772 O O . PRO A 1 98 ? 2.162 -3.664 -16.809 1.00 83.62 98 PRO A O 1
ATOM 775 N N . PRO A 1 99 ? 2.651 -1.484 -17.089 1.00 86.00 99 PRO A N 1
ATOM 776 C CA . PRO A 1 99 ? 3.478 -1.390 -15.885 1.00 86.00 99 PRO A CA 1
ATOM 777 C C . PRO A 1 99 ? 2.704 -1.744 -14.613 1.00 86.00 99 PRO A C 1
ATOM 779 O O . PRO A 1 99 ? 1.578 -1.287 -14.411 1.00 86.00 99 PRO A O 1
ATOM 782 N N . VAL A 1 100 ? 3.333 -2.528 -13.740 1.00 90.12 100 VAL A N 1
ATOM 783 C CA . VAL A 1 100 ? 2.802 -2.899 -12.422 1.00 90.12 100 VAL A CA 1
ATOM 784 C C . VAL A 1 100 ? 3.597 -2.179 -11.340 1.00 90.12 100 VAL A C 1
ATOM 786 O O . VAL A 1 100 ? 4.799 -1.954 -11.475 1.00 90.12 100 VAL A O 1
ATOM 789 N N . LEU A 1 101 ? 2.931 -1.819 -10.246 1.00 91.62 101 LEU A N 1
ATOM 790 C CA . LEU A 1 101 ? 3.583 -1.220 -9.088 1.00 91.62 101 LEU A CA 1
ATOM 791 C C . LEU A 1 101 ? 3.930 -2.289 -8.052 1.00 91.62 101 LEU A C 1
ATOM 793 O O . LEU A 1 101 ? 3.078 -3.072 -7.636 1.00 91.62 101 LEU A O 1
ATOM 797 N N . GLY A 1 102 ? 5.182 -2.290 -7.607 1.00 93.06 102 GLY A N 1
ATOM 798 C CA . GLY A 1 102 ? 5.622 -2.994 -6.410 1.00 93.06 102 GLY A CA 1
ATOM 799 C C . GLY A 1 102 ? 5.725 -2.040 -5.222 1.00 93.06 102 GLY A C 1
ATOM 800 O O . GLY A 1 102 ? 6.145 -0.899 -5.385 1.00 93.06 102 GLY A O 1
ATOM 801 N N . LEU A 1 103 ? 5.362 -2.492 -4.023 1.00 93.94 103 LEU A N 1
ATOM 802 C CA . LEU A 1 103 ? 5.475 -1.726 -2.783 1.00 93.94 103 LEU A CA 1
ATOM 803 C C . LEU A 1 103 ? 6.595 -2.288 -1.896 1.00 93.94 103 LEU A C 1
ATOM 805 O O . LEU A 1 103 ? 6.719 -3.500 -1.705 1.00 93.94 103 LEU A O 1
ATOM 809 N N . CYS A 1 104 ? 7.425 -1.394 -1.361 1.00 93.50 104 CYS A N 1
ATOM 810 C CA . CYS A 1 104 ? 8.633 -1.710 -0.596 1.00 93.50 104 CYS A CA 1
ATOM 811 C C . CYS A 1 104 ? 8.808 -0.727 0.574 1.00 93.50 104 CYS A C 1
ATOM 813 O O . CYS A 1 104 ? 8.362 0.410 0.485 1.00 93.50 104 CYS A O 1
ATOM 815 N N . ASP A 1 105 ? 9.489 -1.117 1.651 1.00 92.31 105 ASP A N 1
ATOM 816 C CA . ASP A 1 105 ? 9.813 -0.213 2.769 1.00 92.31 105 ASP A CA 1
ATOM 817 C C . ASP A 1 105 ? 10.908 0.830 2.467 1.00 92.31 105 ASP A C 1
ATOM 819 O O . ASP A 1 105 ? 11.145 1.741 3.260 1.00 92.31 105 ASP A O 1
ATOM 823 N N . GLY A 1 106 ? 11.599 0.694 1.333 1.00 88.19 106 GLY A N 1
ATOM 824 C CA . GLY A 1 106 ? 12.670 1.582 0.889 1.00 88.19 106 GLY A CA 1
ATOM 825 C C . GLY A 1 106 ? 14.016 1.399 1.603 1.00 88.19 106 GLY A C 1
ATOM 826 O O . GLY A 1 106 ? 14.944 2.152 1.310 1.00 88.19 106 GLY A O 1
ATOM 827 N N . ILE A 1 107 ? 14.173 0.417 2.499 1.00 89.19 107 ILE A N 1
ATOM 828 C CA . ILE A 1 107 ? 15.416 0.227 3.274 1.00 89.19 107 ILE A CA 1
ATOM 829 C C . ILE A 1 107 ? 16.529 -0.346 2.393 1.00 89.19 107 ILE A C 1
ATOM 831 O O . ILE A 1 107 ? 17.680 0.086 2.457 1.00 89.19 107 ILE A O 1
ATOM 835 N N . HIS A 1 108 ? 16.186 -1.304 1.537 1.00 83.19 108 HIS A N 1
ATOM 836 C CA . HIS A 1 108 ? 17.139 -2.048 0.712 1.00 83.19 108 HIS A CA 1
ATOM 837 C C . HIS A 1 108 ? 17.369 -1.415 -0.679 1.00 83.19 108 HIS A C 1
ATOM 839 O O . HIS A 1 108 ? 17.852 -2.072 -1.602 1.00 83.19 108 HIS A O 1
ATOM 845 N N . ARG A 1 109 ? 17.075 -0.111 -0.811 1.00 81.44 109 ARG A N 1
ATOM 846 C CA . ARG A 1 109 ? 17.311 0.714 -2.011 1.00 81.44 109 ARG A CA 1
ATOM 847 C C . ARG A 1 109 ? 16.693 0.101 -3.266 1.00 81.44 109 ARG A C 1
ATOM 849 O O . ARG A 1 109 ? 15.474 0.051 -3.319 1.00 81.44 109 ARG A O 1
ATOM 856 N N . ASP A 1 110 ? 17.515 -0.339 -4.221 1.00 80.88 110 ASP A N 1
ATOM 857 C CA . ASP A 1 110 ? 17.089 -0.865 -5.525 1.00 80.88 110 ASP A CA 1
ATOM 858 C C . ASP A 1 110 ? 17.154 -2.402 -5.599 1.00 80.88 110 ASP A C 1
ATOM 860 O O . ASP A 1 110 ? 16.784 -2.998 -6.609 1.00 80.88 110 ASP A O 1
ATOM 864 N N . ASP A 1 111 ? 17.622 -3.067 -4.537 1.00 90.06 111 ASP A N 1
ATOM 865 C CA . ASP A 1 111 ? 17.764 -4.525 -4.479 1.00 90.06 111 ASP A CA 1
ATOM 866 C C . ASP A 1 111 ? 16.419 -5.175 -4.126 1.00 90.06 111 ASP A C 1
ATOM 868 O O . ASP A 1 111 ? 16.195 -5.665 -3.015 1.00 90.06 111 ASP A O 1
ATOM 872 N N . HIS A 1 112 ? 15.468 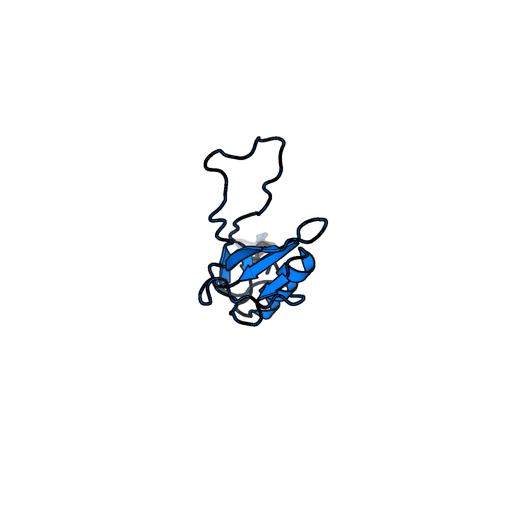-5.057 -5.054 1.00 92.06 112 HIS A N 1
ATOM 873 C CA . HIS A 1 112 ? 14.094 -5.505 -4.881 1.00 92.06 112 HIS A CA 1
ATOM 874 C C . HIS A 1 112 ? 13.890 -6.948 -5.321 1.00 92.06 112 HIS A C 1
ATOM 876 O O . HIS A 1 112 ? 14.421 -7.405 -6.331 1.00 92.06 112 HIS A O 1
ATOM 882 N N . GLU A 1 113 ? 12.998 -7.629 -4.611 1.00 94.94 113 GLU A N 1
ATOM 883 C CA . GLU A 1 113 ? 12.478 -8.914 -5.039 1.00 94.94 113 GLU A CA 1
ATOM 884 C C . GLU A 1 113 ? 10.961 -8.933 -4.887 1.00 94.94 113 GLU A C 1
ATOM 886 O O . GLU A 1 113 ? 10.420 -9.193 -3.809 1.00 94.94 113 GLU A O 1
ATOM 891 N N . PHE A 1 114 ? 10.285 -8.591 -5.981 1.00 95.12 114 PHE A N 1
ATOM 892 C CA . PHE A 1 114 ? 8.837 -8.477 -6.016 1.00 95.12 114 PHE A CA 1
ATOM 893 C C . PHE A 1 114 ? 8.175 -9.834 -6.227 1.00 95.12 114 PHE A C 1
ATOM 895 O O . PHE A 1 114 ? 8.509 -10.579 -7.147 1.00 95.12 114 PHE A O 1
ATOM 902 N N . VAL A 1 115 ? 7.204 -10.124 -5.371 1.00 95.62 115 VAL A N 1
ATOM 903 C CA . VAL A 1 115 ? 6.351 -11.310 -5.418 1.00 95.62 115 VAL A CA 1
ATOM 904 C C . VAL A 1 115 ? 4.885 -10.880 -5.361 1.00 95.62 115 VAL A C 1
ATOM 906 O O . VAL A 1 115 ? 4.602 -9.754 -4.939 1.00 95.62 115 VAL A O 1
ATOM 909 N N . PRO A 1 116 ? 3.939 -11.744 -5.769 1.00 95.50 116 PRO A N 1
ATOM 910 C CA . PRO A 1 116 ? 2.529 -11.521 -5.477 1.00 95.50 116 PRO A CA 1
ATOM 911 C C . PRO A 1 116 ? 2.336 -11.205 -3.992 1.00 95.50 116 PRO A C 1
ATOM 913 O O . PRO A 1 116 ? 2.892 -11.898 -3.130 1.00 95.50 116 PRO A O 1
ATOM 916 N N . ALA A 1 117 ? 1.625 -10.108 -3.730 1.00 91.12 117 ALA A N 1
ATOM 917 C CA . ALA A 1 117 ? 1.372 -9.636 -2.381 1.00 91.12 117 ALA A CA 1
ATOM 918 C C . ALA A 1 117 ? 0.531 -10.624 -1.579 1.00 91.12 117 ALA A C 1
ATOM 920 O O . ALA A 1 117 ? -0.274 -11.388 -2.150 1.00 91.12 117 ALA A O 1
#

Nearest PDB structures (foldseek):
  7o24-assembly1_A  TM=2.640E-01  e=3.227E+00  White-tufted-ear marmoset simian foamy virus
  7o0h-assembly1_A  TM=3.366E-01  e=5.789E+00  White-tufted-ear marmoset simian foamy virus
  7o24-assembly1_B  TM=3.458E-01  e=7.506E+00  White-tufted-ear marmoset simian foamy virus